Protein AF-A0A2N3QNG6-F1 (afdb_monomer_lite)

pLDDT: mean 71.24, std 15.68, range [36.94, 93.31]

Radius of gyration: 22.78 Å; chains: 1; bounding box: 46×25×59 Å

Structure (mmCIF, N/CA/C/O backbone):
data_AF-A0A2N3QNG6-F1
#
_entry.id   AF-A0A2N3QNG6-F1
#
loop_
_atom_site.group_PDB
_atom_site.id
_atom_site.type_symbol
_atom_site.label_atom_id
_atom_site.label_alt_id
_atom_site.label_comp_id
_atom_site.label_asym_id
_atom_site.label_entity_id
_atom_site.label_seq_id
_atom_site.pdbx_PDB_ins_code
_atom_site.Cartn_x
_atom_site.Cartn_y
_atom_site.Cartn_z
_atom_site.occupancy
_atom_site.B_iso_or_equiv
_atom_site.auth_seq_id
_atom_site.auth_comp_id
_atom_site.auth_asym_id
_atom_site.auth_atom_id
_atom_site.pdbx_PDB_model_num
ATOM 1 N N . MET A 1 1 ? -32.017 1.295 34.708 1.00 58.84 1 MET A N 1
ATOM 2 C CA . MET A 1 1 ? -30.553 1.230 34.504 1.00 58.84 1 MET A CA 1
ATOM 3 C C . MET A 1 1 ? -29.895 1.255 35.865 1.00 58.84 1 MET A C 1
ATOM 5 O O . MET A 1 1 ? -30.020 2.240 36.588 1.00 58.84 1 MET A O 1
ATOM 9 N N . ASN A 1 2 ? -29.302 0.135 36.253 1.00 72.44 2 ASN A N 1
ATOM 10 C CA . ASN A 1 2 ? -28.982 -0.135 37.653 1.00 72.44 2 ASN A CA 1
ATOM 11 C C . ASN A 1 2 ? -27.595 0.438 37.982 1.00 72.44 2 ASN A C 1
ATOM 13 O O . ASN A 1 2 ? -26.796 0.678 37.077 1.00 72.44 2 ASN A O 1
ATOM 17 N N . ARG A 1 3 ? -27.294 0.685 39.264 1.00 73.00 3 ARG A N 1
ATOM 18 C CA . ARG A 1 3 ? -26.058 1.376 39.698 1.00 73.00 3 ARG A CA 1
ATOM 19 C C . ARG A 1 3 ? -24.784 0.723 39.136 1.00 73.00 3 ARG A C 1
ATOM 21 O O . ARG A 1 3 ? -23.886 1.433 38.701 1.00 73.00 3 ARG A O 1
ATOM 28 N N . ALA A 1 4 ? -24.767 -0.609 39.050 1.00 75.50 4 ALA A N 1
ATOM 29 C CA . ALA A 1 4 ? -23.696 -1.384 38.422 1.00 75.50 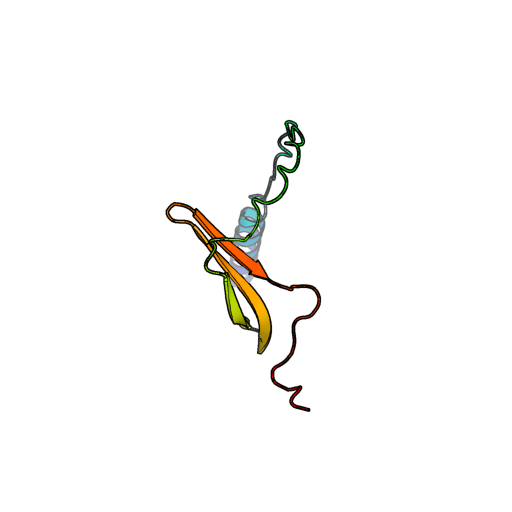4 ALA A CA 1
ATOM 30 C C . ALA A 1 4 ? -23.534 -1.067 36.924 1.00 75.50 4 ALA A C 1
ATOM 32 O O . ALA A 1 4 ? -22.435 -0.794 36.464 1.00 75.50 4 ALA A O 1
ATOM 33 N N . GLN A 1 5 ? -24.643 -0.990 36.190 1.00 73.44 5 GLN A N 1
ATOM 34 C CA . GLN A 1 5 ? -24.683 -0.732 34.749 1.00 73.44 5 GLN A CA 1
ATOM 35 C C . GLN A 1 5 ? -24.173 0.676 34.389 1.00 73.44 5 GLN A C 1
ATOM 37 O O . GLN A 1 5 ? -23.520 0.865 33.366 1.00 73.44 5 GLN A O 1
ATOM 42 N N . ARG A 1 6 ? -24.425 1.664 35.262 1.00 77.12 6 ARG A N 1
ATOM 43 C CA . ARG A 1 6 ? -23.870 3.024 35.138 1.00 77.12 6 ARG A CA 1
ATOM 44 C C . ARG A 1 6 ? -22.355 3.049 35.334 1.00 77.12 6 ARG A C 1
ATOM 46 O O . ARG A 1 6 ? -21.667 3.721 34.575 1.00 77.12 6 ARG A O 1
ATOM 53 N N . LEU A 1 7 ? -21.840 2.310 36.317 1.00 80.81 7 LEU A N 1
ATOM 54 C CA . LEU A 1 7 ? -20.400 2.227 36.576 1.00 80.81 7 LEU A CA 1
ATOM 55 C C . LEU A 1 7 ? -19.661 1.548 35.418 1.00 80.81 7 LEU A C 1
ATOM 57 O O . LEU A 1 7 ? -18.618 2.036 34.997 1.00 80.81 7 LEU A O 1
ATOM 61 N N . THR A 1 8 ? -20.232 0.485 34.845 1.00 80.75 8 THR A N 1
ATOM 62 C CA . THR A 1 8 ? -19.651 -0.196 33.679 1.00 80.75 8 THR A CA 1
ATOM 63 C C . THR A 1 8 ? -19.567 0.726 32.461 1.00 80.75 8 THR A C 1
ATOM 65 O O . THR A 1 8 ? -18.538 0.760 31.794 1.00 80.75 8 THR A O 1
ATOM 68 N N . ALA A 1 9 ? -20.612 1.516 32.195 1.00 80.12 9 ALA A N 1
ATOM 69 C CA . ALA A 1 9 ? -20.626 2.457 31.074 1.00 80.12 9 ALA A CA 1
ATOM 70 C C . ALA A 1 9 ? -19.581 3.577 31.229 1.00 80.12 9 ALA A C 1
ATOM 72 O O . ALA A 1 9 ? -18.910 3.932 30.263 1.00 80.12 9 ALA A O 1
ATOM 73 N N . ILE A 1 10 ? -19.409 4.101 32.448 1.00 82.69 10 ILE A N 1
ATOM 74 C CA . ILE A 1 10 ? -18.412 5.141 32.743 1.00 82.69 10 ILE A CA 1
ATOM 75 C C . ILE A 1 10 ? -16.989 4.600 32.558 1.00 82.69 10 ILE A C 1
ATOM 77 O O . ILE A 1 10 ? -16.150 5.276 31.968 1.00 82.69 10 ILE A O 1
ATOM 81 N N . LEU A 1 11 ? -16.724 3.371 33.012 1.00 81.88 11 LEU A N 1
ATOM 82 C CA . LEU A 1 11 ? -15.414 2.735 32.857 1.00 81.88 11 LEU A CA 1
A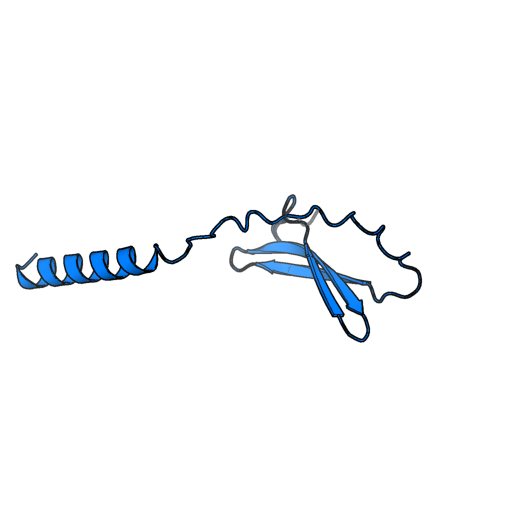TOM 83 C C . LEU A 1 11 ? -15.064 2.479 31.385 1.00 81.88 11 LEU A C 1
ATOM 85 O O . LEU A 1 11 ? -13.935 2.744 30.979 1.00 81.88 11 LEU A O 1
ATOM 89 N N . LEU A 1 12 ? -16.030 2.030 30.574 1.00 80.31 12 LEU A N 1
ATOM 90 C CA . LEU A 1 12 ? -15.823 1.843 29.134 1.00 80.31 12 LEU A CA 1
ATOM 91 C C . LEU A 1 12 ? -15.517 3.171 28.428 1.00 80.31 12 LEU A C 1
ATOM 93 O O . LEU A 1 12 ? -14.577 3.251 27.643 1.00 80.31 12 LEU A O 1
ATOM 97 N N . ALA A 1 13 ? -16.281 4.221 28.738 1.00 78.50 13 ALA A N 1
ATOM 98 C CA . ALA A 1 13 ? -16.088 5.540 28.141 1.00 78.50 13 ALA A CA 1
ATOM 99 C C . ALA A 1 13 ? -14.715 6.138 28.494 1.00 78.50 13 ALA A C 1
ATOM 101 O O . ALA A 1 13 ? -14.041 6.690 27.625 1.00 78.50 13 ALA A O 1
ATOM 102 N N . ALA A 1 14 ? -14.267 5.982 29.743 1.00 74.75 14 ALA A N 1
ATOM 103 C CA . ALA A 1 14 ? -12.952 6.443 30.181 1.00 74.75 14 ALA A CA 1
ATOM 104 C C . ALA A 1 14 ? -11.801 5.686 29.490 1.00 74.75 14 ALA A C 1
ATOM 106 O O . ALA A 1 14 ? -10.825 6.308 29.076 1.00 74.75 14 ALA A O 1
ATOM 107 N N . ALA A 1 15 ? -11.931 4.367 29.309 1.00 74.81 15 ALA A N 1
ATOM 108 C CA . ALA A 1 15 ? -10.934 3.555 28.611 1.00 74.81 15 ALA A CA 1
ATOM 109 C C . ALA A 1 15 ? -10.812 3.925 27.121 1.00 74.81 15 ALA A C 1
ATOM 111 O O . ALA A 1 15 ? -9.704 3.999 26.593 1.00 74.81 15 ALA A O 1
ATOM 112 N N . CYS A 1 16 ? -11.930 4.220 26.451 1.00 70.00 16 CYS A N 1
ATOM 113 C CA . CYS A 1 16 ? -11.917 4.671 25.059 1.00 70.00 16 CYS A CA 1
ATOM 114 C C . CYS A 1 16 ? -11.268 6.054 24.897 1.00 70.00 16 CYS A C 1
ATOM 116 O O . CYS A 1 16 ? -10.502 6.257 23.959 1.00 70.00 16 CYS A O 1
ATOM 118 N N . LEU A 1 17 ? -11.532 6.991 25.813 1.00 66.50 17 LEU A N 1
ATOM 119 C CA . LEU A 1 17 ? -10.957 8.341 25.763 1.00 66.50 17 LEU A CA 1
ATOM 120 C C . LEU A 1 17 ? -9.446 8.353 26.044 1.00 66.50 17 LEU A C 1
ATOM 122 O O . LEU A 1 17 ? -8.725 9.142 25.439 1.00 66.50 17 LEU A O 1
ATOM 126 N N . ALA A 1 18 ? -8.951 7.449 26.894 1.00 62.12 18 ALA A N 1
ATOM 127 C CA . ALA A 1 18 ? -7.520 7.318 27.176 1.00 62.12 18 ALA A CA 1
ATOM 128 C C . ALA A 1 18 ? -6.699 6.797 25.978 1.00 62.12 18 ALA A C 1
ATOM 130 O O . ALA A 1 18 ? -5.502 7.055 25.899 1.00 62.12 18 ALA A O 1
ATOM 131 N N . GLY A 1 19 ? -7.325 6.095 25.026 1.00 60.81 19 GLY A N 1
ATOM 132 C CA . GLY A 1 19 ? -6.660 5.625 23.804 1.00 60.81 19 GLY A CA 1
ATOM 133 C C . GLY A 1 19 ? -6.500 6.694 22.715 1.00 60.81 19 GLY A C 1
ATOM 134 O O . GLY A 1 19 ? -5.737 6.497 21.773 1.00 60.81 19 GLY A O 1
ATOM 135 N N . LEU A 1 20 ? -7.198 7.830 22.832 1.00 59.31 20 LEU A N 1
ATOM 136 C CA . LEU A 1 20 ? -7.233 8.882 21.806 1.00 59.31 20 LEU A CA 1
ATOM 137 C C . LEU A 1 20 ? -6.131 9.942 21.965 1.00 59.31 20 LEU A C 1
ATOM 139 O O . LEU A 1 20 ? -5.909 10.721 21.042 1.00 59.31 20 LEU A O 1
ATOM 143 N N . THR A 1 21 ? -5.402 9.970 23.086 1.00 57.91 21 THR A N 1
ATOM 144 C CA . THR A 1 21 ? -4.305 10.935 23.306 1.00 57.91 21 THR A CA 1
ATOM 145 C C . THR A 1 21 ? -2.957 10.470 22.742 1.00 57.91 21 THR A C 1
ATOM 147 O O . THR A 1 21 ? -1.953 11.149 22.925 1.00 57.91 21 THR A O 1
ATOM 150 N N . GLY A 1 22 ? -2.910 9.325 22.052 1.00 52.06 22 GLY A N 1
ATOM 151 C CA . GLY A 1 22 ? -1.685 8.760 21.470 1.00 52.06 22 GLY A CA 1
ATOM 152 C C . GLY A 1 22 ? -1.246 9.369 20.134 1.00 52.06 22 GLY A C 1
ATOM 153 O O . GLY A 1 22 ? -0.215 8.971 19.607 1.00 52.06 22 GLY A O 1
ATOM 154 N N . CYS A 1 23 ? -1.994 10.324 19.572 1.00 57.06 23 CYS A N 1
ATOM 155 C CA . CYS A 1 23 ? -1.593 11.043 18.361 1.00 57.06 23 CYS A CA 1
ATOM 156 C C . CYS A 1 23 ? -1.029 12.425 18.719 1.00 57.06 23 CYS A C 1
ATOM 158 O O . CYS A 1 23 ? -1.498 13.455 18.243 1.00 57.06 23 CYS A O 1
ATOM 160 N N . ALA A 1 24 ? -0.028 12.456 19.599 1.00 53.88 24 ALA A N 1
ATOM 161 C CA . ALA A 1 24 ? 0.898 13.576 19.617 1.00 53.88 24 ALA A CA 1
ATOM 162 C C . ALA A 1 24 ? 1.864 13.351 18.450 1.00 53.88 24 ALA A C 1
ATOM 164 O O . ALA A 1 24 ? 2.903 12.716 18.596 1.00 53.88 24 ALA A O 1
ATOM 165 N N . LEU A 1 25 ? 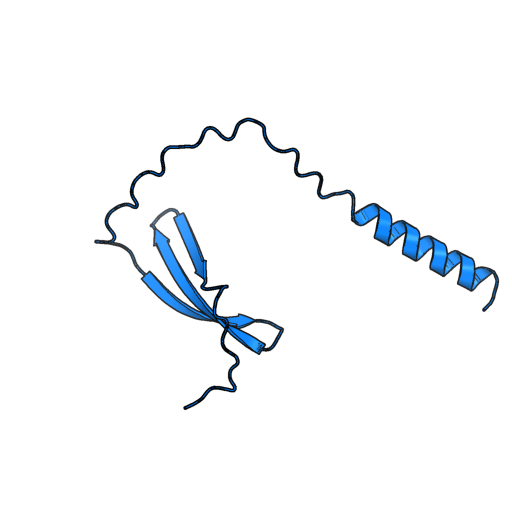1.482 13.822 17.262 1.00 57.41 25 LEU A N 1
ATOM 166 C CA . LEU A 1 25 ? 2.477 14.160 16.255 1.00 57.41 25 LEU A CA 1
ATOM 167 C C . LEU A 1 25 ? 3.220 15.361 16.838 1.00 57.41 25 LEU A C 1
ATOM 169 O O . LEU A 1 25 ? 2.767 16.495 16.688 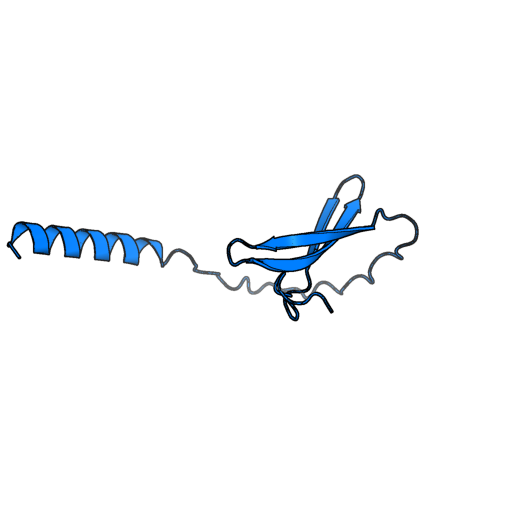1.00 57.41 25 LEU A O 1
ATOM 173 N N . GLU A 1 26 ? 4.297 15.116 17.585 1.00 55.41 26 GLU A N 1
ATOM 174 C CA . GLU A 1 26 ? 5.303 16.154 17.774 1.00 55.41 26 GLU A CA 1
ATOM 175 C C . GLU A 1 26 ? 5.655 16.640 16.363 1.00 55.41 26 GLU A C 1
ATOM 177 O O . GLU A 1 26 ? 6.035 15.823 15.518 1.00 55.41 26 GLU A O 1
ATOM 182 N N . PRO A 1 27 ? 5.432 17.923 16.028 1.00 52.19 27 PRO A N 1
ATOM 183 C CA . PRO A 1 27 ? 5.918 18.428 14.767 1.00 52.19 27 PRO A CA 1
ATOM 184 C C . PRO A 1 27 ? 7.433 18.413 14.901 1.00 52.19 27 PRO A C 1
ATOM 186 O O . PRO A 1 27 ? 8.000 19.282 15.563 1.00 52.19 27 PRO A O 1
ATOM 189 N N . ASP A 1 28 ? 8.080 17.409 14.311 1.00 51.47 28 ASP A N 1
ATOM 190 C CA . ASP A 1 28 ? 9.519 17.413 14.116 1.00 51.47 28 ASP A CA 1
ATOM 191 C C . ASP A 1 28 ? 9.864 18.746 13.446 1.00 51.47 28 ASP A C 1
ATOM 193 O O . ASP A 1 28 ? 9.661 18.956 12.246 1.00 51.47 28 ASP A O 1
ATOM 197 N N . SER A 1 29 ? 10.385 19.685 14.236 1.00 51.09 29 SER A N 1
ATOM 198 C CA . SER A 1 29 ? 10.772 21.030 13.812 1.00 51.09 29 SER A CA 1
ATOM 199 C C . SER A 1 29 ? 12.032 21.012 12.940 1.00 51.09 29 SER A C 1
ATOM 201 O O . SER A 1 29 ? 12.772 21.989 12.875 1.00 51.09 29 SER A O 1
ATOM 203 N N . ASN A 1 30 ? 12.295 19.888 12.278 1.00 50.97 30 ASN A N 1
ATOM 204 C CA . ASN A 1 30 ? 13.396 19.668 11.366 1.00 50.97 30 ASN A CA 1
ATOM 205 C C . ASN A 1 30 ? 12.894 19.110 10.030 1.00 50.97 30 ASN A C 1
ATOM 207 O O . ASN A 1 30 ? 13.516 18.232 9.429 1.00 50.97 30 ASN A O 1
ATOM 211 N N . THR A 1 31 ? 11.785 19.661 9.523 1.00 48.06 31 THR A N 1
ATOM 212 C CA . THR A 1 31 ? 11.518 19.614 8.082 1.00 48.06 31 THR A CA 1
ATOM 213 C C . THR A 1 31 ? 12.551 20.508 7.399 1.00 48.06 31 THR A C 1
ATOM 215 O O . THR A 1 31 ? 12.273 21.624 6.967 1.00 48.06 31 THR A O 1
ATOM 218 N N . THR A 1 32 ? 13.788 20.017 7.316 1.00 48.91 32 THR A N 1
ATOM 219 C CA . THR A 1 32 ? 14.660 20.378 6.212 1.00 48.91 32 THR A CA 1
ATOM 220 C C . THR A 1 32 ? 13.881 19.955 4.980 1.00 48.91 32 THR A C 1
ATOM 222 O O . THR A 1 32 ? 13.690 18.759 4.755 1.00 48.91 32 THR A O 1
ATOM 225 N N . SER A 1 33 ? 13.355 20.929 4.240 1.00 55.22 33 SER A N 1
ATOM 226 C CA . SER A 1 33 ? 12.783 20.722 2.919 1.00 55.22 33 SER A CA 1
ATOM 227 C C . SER A 1 33 ? 13.875 20.104 2.059 1.00 55.22 33 SER A C 1
ATOM 229 O O . SER A 1 33 ? 14.695 20.795 1.457 1.00 55.22 33 SER A O 1
ATOM 231 N N . GLN A 1 34 ? 13.951 18.773 2.069 1.00 51.00 34 GLN A N 1
ATOM 232 C CA . GLN A 1 34 ? 14.824 18.069 1.156 1.00 51.00 34 GLN A CA 1
ATOM 233 C C . GLN A 1 34 ? 14.416 18.552 -0.234 1.00 51.00 34 GLN A C 1
ATOM 235 O O . GLN A 1 34 ? 13.221 18.505 -0.548 1.00 51.00 34 GLN A O 1
ATOM 240 N N . PRO A 1 35 ? 15.353 19.090 -1.035 1.00 47.81 35 PRO A N 1
ATOM 241 C CA . PRO A 1 35 ? 15.028 19.480 -2.391 1.00 47.81 35 PRO A CA 1
ATOM 242 C C . PRO A 1 35 ? 14.399 18.257 -3.039 1.00 47.81 3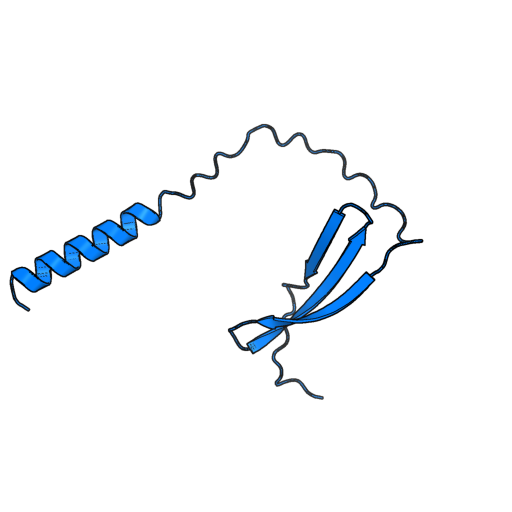5 PRO A C 1
ATOM 244 O O . PRO A 1 35 ? 14.974 17.166 -2.968 1.00 47.81 35 PRO A O 1
ATOM 247 N N . ILE A 1 36 ? 13.187 18.430 -3.573 1.00 51.97 36 ILE A N 1
ATOM 248 C CA . ILE A 1 36 ? 12.482 17.397 -4.323 1.00 51.97 36 ILE A CA 1
ATOM 249 C C . ILE A 1 36 ? 13.450 17.008 -5.432 1.00 51.97 36 ILE A C 1
ATOM 251 O O . ILE A 1 36 ? 13.622 17.747 -6.400 1.00 51.97 36 ILE A O 1
ATOM 255 N N . LYS A 1 37 ? 14.177 15.904 -5.240 1.00 51.50 37 LYS A N 1
ATOM 256 C CA . LYS A 1 37 ? 15.014 15.352 -6.294 1.00 51.50 37 LYS A CA 1
ATOM 257 C C . LYS A 1 37 ? 14.041 15.037 -7.412 1.00 51.50 37 LYS A C 1
ATOM 259 O O . LYS A 1 37 ? 13.075 14.310 -7.176 1.00 51.50 37 LYS A O 1
ATOM 264 N N . GLU A 1 38 ? 14.257 15.653 -8.571 1.00 51.31 38 GLU A N 1
ATOM 265 C CA . GLU A 1 38 ? 13.471 15.374 -9.765 1.00 51.31 38 GLU A CA 1
ATOM 266 C C . GLU A 1 38 ? 13.309 13.862 -9.892 1.00 51.31 38 GLU A C 1
ATOM 268 O O . GLU A 1 38 ? 14.281 13.109 -9.750 1.00 51.31 38 GLU A O 1
ATOM 273 N N . ALA A 1 39 ? 12.059 13.425 -10.057 1.00 55.22 39 ALA A N 1
ATOM 274 C CA . ALA A 1 39 ? 11.739 12.013 -10.125 1.00 55.22 39 ALA A CA 1
ATOM 275 C C . ALA A 1 39 ? 12.640 11.359 -11.189 1.00 55.22 39 ALA A C 1
ATOM 277 O O . ALA A 1 39 ? 12.712 11.863 -12.315 1.00 55.22 39 ALA A O 1
ATOM 278 N N . PRO A 1 40 ? 13.365 10.275 -10.855 1.00 52.69 40 PRO A N 1
ATOM 279 C CA . PRO A 1 40 ? 14.251 9.625 -11.806 1.00 52.69 40 PRO A CA 1
ATOM 280 C C . PRO A 1 40 ? 13.441 9.219 -13.038 1.00 52.69 40 PRO A C 1
ATOM 282 O O . PRO A 1 40 ? 12.418 8.547 -12.911 1.00 52.69 40 PRO A O 1
ATOM 285 N N . SER A 1 41 ? 13.895 9.656 -14.219 1.00 53.94 41 SER A N 1
ATOM 286 C CA . SER A 1 41 ? 13.246 9.403 -15.511 1.00 53.94 41 SER A CA 1
ATOM 287 C C . SER A 1 41 ? 12.746 7.956 -15.593 1.00 53.94 41 SER A C 1
ATOM 289 O O . SER A 1 41 ? 13.528 7.019 -15.416 1.00 53.94 41 SER A O 1
ATOM 291 N N . TYR A 1 42 ? 11.440 7.787 -15.832 1.00 53.75 42 TYR A N 1
ATOM 292 C CA . TYR A 1 42 ? 10.692 6.527 -15.723 1.00 53.75 42 TYR A CA 1
ATOM 293 C C . TYR A 1 42 ? 11.010 5.491 -16.819 1.00 53.75 42 TYR A C 1
ATOM 295 O O . TYR A 1 42 ? 10.132 4.783 -17.299 1.00 53.75 42 TYR A O 1
ATOM 303 N N . ARG A 1 43 ? 12.258 5.416 -17.286 1.00 55.97 43 ARG A N 1
ATOM 304 C CA . ARG A 1 43 ? 12.603 4.653 -18.490 1.00 55.97 43 ARG A CA 1
ATOM 305 C C . ARG A 1 43 ? 12.802 3.147 -18.239 1.00 55.97 43 ARG A C 1
ATOM 307 O O . ARG A 1 43 ? 12.852 2.413 -19.212 1.00 55.97 43 ARG A O 1
ATOM 314 N N . ASN A 1 44 ? 12.879 2.690 -16.980 1.00 54.25 44 ASN A N 1
ATOM 315 C CA . ASN A 1 44 ? 13.134 1.284 -16.607 1.00 54.25 44 ASN A CA 1
ATOM 316 C C . ASN A 1 44 ? 12.311 0.810 -15.386 1.00 54.25 44 ASN A C 1
ATOM 318 O O . ASN A 1 44 ? 12.832 0.065 -14.557 1.00 54.25 44 ASN A O 1
ATOM 322 N N . HIS A 1 45 ? 11.072 1.281 -15.223 1.00 64.19 45 HIS A N 1
ATOM 323 C CA . HIS A 1 45 ? 10.265 0.955 -14.039 1.00 64.19 45 HIS A CA 1
ATOM 324 C C . HIS A 1 45 ? 9.052 0.119 -14.425 1.00 64.19 45 HIS A C 1
ATOM 326 O O . HIS A 1 45 ? 8.342 0.474 -15.366 1.00 64.19 45 HIS A O 1
ATOM 332 N N . ASP A 1 46 ? 8.789 -0.939 -13.661 1.00 70.19 46 ASP A N 1
ATOM 333 C CA . ASP A 1 46 ? 7.516 -1.647 -13.735 1.00 70.19 46 ASP A CA 1
ATOM 334 C C . ASP A 1 46 ? 6.459 -0.796 -13.025 1.00 70.19 46 ASP A C 1
ATOM 336 O O . ASP A 1 46 ? 6.455 -0.657 -11.796 1.00 70.19 46 ASP A O 1
ATOM 340 N N . LEU A 1 47 ? 5.607 -0.165 -13.835 1.00 79.75 47 LEU A N 1
ATOM 341 C CA . LEU A 1 47 ? 4.405 0.526 -13.391 1.00 79.75 47 LEU A CA 1
ATOM 342 C C . LEU A 1 47 ? 3.216 -0.405 -13.601 1.00 79.75 47 LEU A C 1
ATOM 344 O O . LEU A 1 47 ? 2.866 -0.728 -14.737 1.00 79.75 47 LEU A O 1
ATOM 348 N N . GLU A 1 48 ? 2.574 -0.805 -12.511 1.00 84.25 48 GLU A N 1
ATOM 349 C CA . GLU A 1 48 ? 1.344 -1.588 -12.554 1.00 84.25 48 GLU A CA 1
ATOM 350 C C . GLU A 1 48 ? 0.164 -0.702 -12.151 1.00 84.25 48 GLU A C 1
ATOM 352 O O . GLU A 1 48 ? 0.105 -0.177 -11.037 1.00 84.25 48 GLU A O 1
ATOM 357 N N . TYR A 1 49 ? -0.782 -0.532 -13.073 1.00 87.06 49 TYR A N 1
ATOM 358 C CA . TYR A 1 49 ? -2.030 0.181 -12.824 1.00 87.06 49 TYR A CA 1
ATOM 359 C C . TYR A 1 49 ? -3.066 -0.798 -12.286 1.00 87.06 49 TYR A C 1
ATOM 361 O O . TYR A 1 49 ? -3.339 -1.826 -12.908 1.00 87.06 49 TYR A O 1
ATOM 369 N N . LYS A 1 50 ? -3.660 -0.474 -11.139 1.00 88.25 50 LYS A N 1
ATOM 370 C CA . LYS A 1 50 ? -4.634 -1.336 -10.476 1.00 88.25 50 LYS A CA 1
ATOM 371 C C . LYS A 1 50 ? -5.764 -0.530 -9.867 1.00 88.25 50 LYS A C 1
ATOM 373 O O . LYS A 1 50 ? -5.535 0.494 -9.234 1.00 88.25 50 LYS A O 1
ATOM 378 N N . THR A 1 51 ? -6.979 -1.047 -9.987 1.00 92.00 51 THR A N 1
ATOM 379 C CA . THR A 1 51 ? -8.127 -0.544 -9.236 1.00 92.00 51 THR A CA 1
ATOM 380 C C . THR A 1 51 ? -8.266 -1.332 -7.937 1.00 92.00 51 THR A C 1
ATOM 382 O O . THR A 1 51 ? -8.286 -2.564 -7.951 1.00 92.00 51 THR A O 1
ATOM 385 N N . VAL A 1 52 ? -8.338 -0.630 -6.810 1.00 90.31 52 VAL A N 1
ATOM 386 C CA . VAL A 1 52 ? -8.564 -1.215 -5.484 1.00 90.31 52 VAL A CA 1
ATOM 387 C C . VAL A 1 52 ? -9.994 -0.916 -5.055 1.00 90.31 52 VAL A C 1
ATOM 389 O O . VAL A 1 52 ? -10.441 0.225 -5.140 1.00 90.31 52 VAL A O 1
ATOM 392 N N . GLU A 1 53 ? -10.706 -1.934 -4.586 1.00 93.31 53 GLU A N 1
ATOM 393 C CA . GLU A 1 53 ? -12.012 -1.767 -3.951 1.00 93.31 53 GLU A CA 1
ATOM 394 C C . GLU A 1 53 ? -11.824 -1.516 -2.448 1.00 93.31 53 GLU A C 1
ATOM 396 O O . GLU A 1 53 ? -11.131 -2.265 -1.754 1.00 93.31 53 GLU A O 1
ATOM 401 N N . LEU A 1 54 ? -12.411 -0.432 -1.946 1.00 89.94 54 LEU A N 1
ATOM 402 C CA . LEU A 1 54 ? -12.450 -0.084 -0.532 1.00 89.94 54 LEU A CA 1
ATOM 403 C C . LEU A 1 54 ? -13.616 -0.792 0.177 1.00 89.94 54 LEU A C 1
ATOM 405 O O . LEU A 1 54 ? -14.616 -1.127 -0.456 1.00 89.94 54 LEU A O 1
ATOM 409 N N . PRO A 1 55 ? -13.564 -0.930 1.517 1.00 90.88 55 PRO A N 1
ATOM 410 C CA . PRO A 1 55 ? -14.648 -1.539 2.296 1.00 90.88 55 PRO A CA 1
ATOM 411 C C . PRO A 1 55 ? -16.013 -0.848 2.162 1.00 90.88 55 PRO A C 1
ATOM 413 O O . PRO A 1 55 ? -17.038 -1.448 2.471 1.00 90.88 55 PRO A O 1
ATOM 416 N N . ASP A 1 56 ? -16.033 0.416 1.738 1.00 88.44 56 ASP A N 1
ATOM 417 C CA . ASP A 1 56 ? -17.248 1.200 1.502 1.00 88.44 56 ASP A CA 1
ATOM 418 C C . ASP A 1 56 ? -17.788 1.076 0.061 1.00 88.44 56 ASP A C 1
ATOM 420 O O . ASP A 1 56 ? -18.742 1.766 -0.298 1.00 88.44 56 ASP A O 1
ATOM 424 N N . GLY A 1 57 ? -17.205 0.193 -0.759 1.00 88.50 57 GLY A N 1
ATOM 425 C CA . GLY A 1 57 ? -17.601 -0.072 -2.147 1.00 88.50 57 GLY A CA 1
ATOM 426 C C . GLY A 1 57 ? -17.029 0.915 -3.169 1.00 88.50 57 GLY A C 1
ATOM 427 O O . GLY A 1 57 ? -17.301 0.796 -4.372 1.00 88.50 57 GLY A O 1
ATOM 428 N N . ARG A 1 58 ? -16.226 1.892 -2.726 1.00 89.31 58 ARG A N 1
ATOM 429 C CA . ARG A 1 58 ? -15.517 2.795 -3.636 1.00 89.31 58 ARG A CA 1
ATOM 430 C C . ARG A 1 58 ? -14.372 2.068 -4.323 1.00 89.31 58 ARG A C 1
ATOM 432 O O . ARG A 1 58 ? -13.672 1.264 -3.726 1.00 89.31 58 ARG A O 1
ATOM 439 N N . HIS A 1 59 ? -14.169 2.392 -5.582 1.00 91.38 59 HIS A N 1
ATOM 440 C CA . HIS A 1 59 ? -13.080 1.934 -6.418 1.00 91.38 59 HIS A CA 1
ATOM 441 C C . HIS A 1 59 ? -12.085 3.081 -6.558 1.00 91.38 59 HIS A C 1
ATOM 443 O O . HIS A 1 59 ? -12.467 4.226 -6.809 1.00 91.38 59 HIS A O 1
ATOM 449 N N . ILE A 1 60 ? -10.805 2.788 -6.364 1.00 93.25 60 ILE A N 1
ATOM 450 C CA . ILE A 1 60 ? -9.740 3.776 -6.473 1.00 93.25 60 ILE A CA 1
ATOM 451 C C . ILE A 1 60 ? -8.666 3.293 -7.435 1.00 93.25 60 ILE A C 1
ATOM 453 O O . ILE A 1 60 ? -8.176 2.170 -7.334 1.00 93.25 60 ILE A O 1
ATOM 457 N N . GLU A 1 61 ? -8.306 4.150 -8.382 1.00 91.69 61 GLU A N 1
ATOM 458 C CA . GLU A 1 61 ? -7.187 3.903 -9.282 1.00 91.69 61 GLU A CA 1
ATOM 459 C C . GLU A 1 61 ? -5.875 4.143 -8.542 1.00 91.69 61 GLU A C 1
ATOM 461 O O . GLU A 1 61 ? -5.650 5.208 -7.958 1.00 91.69 61 GLU A O 1
ATOM 466 N N . CYS A 1 62 ? -5.005 3.145 -8.579 1.00 91.69 62 CYS A N 1
ATOM 467 C CA . CYS A 1 62 ? -3.690 3.169 -7.977 1.00 91.69 62 CYS A CA 1
ATOM 468 C C . CYS A 1 62 ? -2.625 2.770 -8.995 1.00 91.69 62 CYS A C 1
ATOM 470 O O . CYS A 1 62 ? -2.868 2.014 -9.937 1.00 91.69 62 CYS A O 1
ATOM 472 N N . ILE A 1 63 ? -1.417 3.258 -8.758 1.00 90.38 63 ILE A N 1
ATOM 473 C CA . ILE A 1 63 ? -0.206 2.874 -9.463 1.00 90.38 63 ILE A CA 1
ATOM 474 C C . ILE A 1 63 ? 0.722 2.263 -8.429 1.00 90.38 63 ILE A C 1
ATOM 476 O O . ILE A 1 63 ? 1.058 2.900 -7.425 1.00 90.38 63 ILE A O 1
ATOM 480 N N . ILE A 1 64 ? 1.133 1.031 -8.686 1.00 87.56 64 ILE A N 1
ATOM 481 C CA . ILE A 1 64 ? 2.197 0.361 -7.957 1.00 87.56 64 ILE A CA 1
ATOM 482 C C . ILE A 1 64 ? 3.470 0.566 -8.763 1.00 87.56 64 ILE A C 1
ATOM 484 O O . ILE A 1 64 ? 3.508 0.310 -9.965 1.00 87.56 64 ILE A O 1
ATOM 488 N N . PHE A 1 65 ? 4.511 1.039 -8.096 1.00 84.50 65 PHE A N 1
ATOM 489 C CA . PHE A 1 65 ? 5.843 1.116 -8.670 1.00 84.50 65 PHE A CA 1
ATOM 490 C C . PHE A 1 65 ? 6.778 0.238 -7.849 1.00 84.50 65 PHE A C 1
ATOM 492 O O . PHE A 1 65 ? 6.807 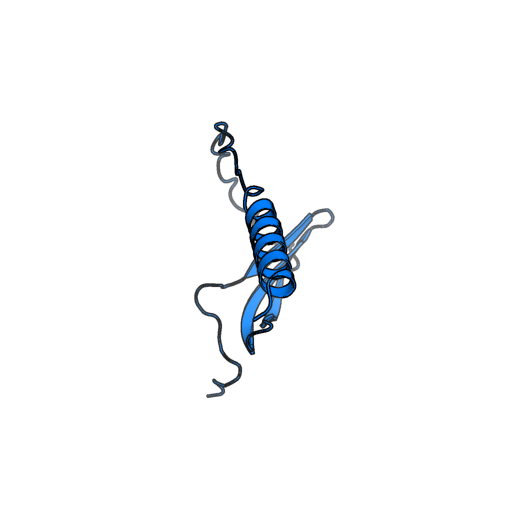0.315 -6.616 1.00 84.50 65 PHE A O 1
ATOM 499 N N . SER A 1 66 ? 7.534 -0.610 -8.537 1.00 74.94 66 SER A N 1
ATOM 500 C CA . SER A 1 66 ? 8.496 -1.517 -7.921 1.00 74.94 66 SER A CA 1
ATOM 501 C C . SER A 1 66 ? 9.902 -1.216 -8.424 1.00 74.94 66 SER A C 1
ATOM 503 O O . SER A 1 66 ? 10.163 -1.162 -9.623 1.00 74.94 66 SER A O 1
ATOM 505 N N . TYR A 1 67 ? 10.817 -1.030 -7.483 1.00 76.81 67 TYR A N 1
ATOM 506 C CA . TYR A 1 67 ? 12.257 -0.970 -7.676 1.00 76.81 67 TYR A CA 1
ATOM 507 C C . TYR A 1 67 ? 12.885 -2.201 -7.009 1.00 76.81 67 TYR A C 1
ATOM 509 O O . TYR A 1 67 ? 12.379 -2.669 -5.987 1.00 76.81 67 TYR A O 1
ATOM 517 N N . PRO A 1 68 ? 14.061 -2.673 -7.462 1.00 71.62 68 PRO A N 1
ATOM 518 C CA . PRO A 1 68 ? 14.731 -3.845 -6.884 1.00 71.62 68 PRO A CA 1
ATOM 519 C C . PRO A 1 68 ? 14.946 -3.818 -5.359 1.00 71.62 68 PRO A C 1
ATOM 521 O O . PRO A 1 68 ? 15.232 -4.850 -4.762 1.00 71.62 68 PRO A O 1
ATOM 524 N N . LYS A 1 69 ? 14.866 -2.643 -4.720 1.00 74.06 69 LYS A N 1
ATOM 525 C CA . LYS A 1 69 ? 15.038 -2.468 -3.269 1.00 74.06 69 LYS A CA 1
ATOM 526 C C . LYS A 1 69 ? 13.940 -1.639 -2.596 1.00 74.06 69 LYS A C 1
ATOM 528 O O . LYS A 1 69 ? 14.017 -1.428 -1.390 1.00 74.06 69 LYS A O 1
ATOM 533 N N . GLN A 1 70 ? 12.987 -1.097 -3.352 1.00 66.06 70 GLN A N 1
ATOM 534 C CA . GLN A 1 70 ? 11.994 -0.142 -2.852 1.00 66.06 70 GLN A CA 1
ATOM 535 C C . GLN A 1 70 ? 10.710 -0.295 -3.653 1.00 66.06 70 GLN A C 1
ATOM 537 O O . GLN A 1 70 ? 10.764 -0.518 -4.848 1.00 66.06 70 GLN A O 1
ATOM 542 N N . GLY A 1 71 ? 9.555 -0.146 -3.029 1.00 82.31 71 GLY A N 1
ATOM 543 C CA . GLY A 1 71 ? 8.285 -0.151 -3.739 1.00 82.31 71 GLY A CA 1
ATOM 544 C C . GLY A 1 71 ? 7.348 0.858 -3.114 1.00 82.31 71 GLY A C 1
ATOM 545 O O . GLY A 1 71 ? 7.554 1.290 -1.978 1.00 82.31 71 GLY A O 1
ATOM 546 N N . GLY A 1 72 ? 6.326 1.240 -3.858 1.00 84.88 72 GLY A N 1
ATOM 547 C CA . GLY A 1 72 ? 5.297 2.117 -3.341 1.00 84.88 72 GLY A CA 1
ATOM 548 C C . GLY A 1 72 ? 4.011 2.018 -4.133 1.00 84.88 72 GLY A C 1
ATOM 549 O O . GLY A 1 72 ? 3.951 1.447 -5.222 1.00 84.88 72 GLY A O 1
ATOM 550 N N . LEU A 1 73 ? 2.974 2.577 -3.530 1.00 88.44 73 LEU A N 1
ATOM 551 C CA . LEU A 1 73 ? 1.631 2.647 -4.070 1.00 88.44 73 LEU A CA 1
ATOM 552 C C . LEU A 1 73 ? 1.169 4.097 -3.962 1.00 88.44 73 LEU A C 1
ATOM 554 O O . LEU A 1 73 ? 1.236 4.702 -2.893 1.00 88.44 73 LEU A O 1
ATOM 558 N N . SER A 1 74 ? 0.713 4.645 -5.081 1.00 89.00 74 SER A N 1
ATOM 559 C CA . SER A 1 74 ? 0.089 5.964 -5.157 1.00 89.00 74 SER A CA 1
ATOM 560 C C . SER A 1 74 ? -1.323 5.807 -5.702 1.00 89.00 74 SER A C 1
ATOM 562 O O . SER A 1 74 ? -1.507 5.086 -6.676 1.00 89.00 74 SER A O 1
ATOM 564 N N . CYS A 1 75 ? -2.312 6.458 -5.091 1.00 92.44 75 CYS A N 1
ATOM 565 C CA . CYS A 1 75 ? -3.720 6.311 -5.462 1.00 92.44 75 CYS A CA 1
ATOM 566 C C . CYS A 1 75 ? -4.405 7.664 -5.662 1.00 92.44 75 CYS A C 1
ATOM 568 O O . CYS A 1 75 ? -4.106 8.639 -4.967 1.00 92.44 75 CYS A O 1
ATOM 570 N N . ASN A 1 76 ? -5.367 7.709 -6.581 1.00 89.69 76 ASN A N 1
ATOM 571 C CA . ASN A 1 76 ? -6.173 8.889 -6.868 1.00 89.69 76 ASN A CA 1
ATOM 572 C C . ASN A 1 76 ? -7.338 9.030 -5.872 1.00 89.69 76 ASN A C 1
ATOM 574 O O . ASN A 1 76 ? -8.473 8.647 -6.141 1.00 89.69 76 ASN A O 1
ATOM 578 N N . TRP A 1 77 ? -7.059 9.614 -4.709 1.00 89.50 77 TRP A N 1
ATOM 579 C CA . TRP A 1 77 ? -8.060 9.828 -3.654 1.00 89.50 77 TRP A CA 1
ATOM 580 C C . TRP A 1 77 ? -9.085 10.923 -3.963 1.00 89.50 77 TRP A C 1
ATOM 582 O O . TRP A 1 77 ? -10.090 11.027 -3.262 1.00 89.50 77 TRP A O 1
ATOM 592 N N . GLN A 1 78 ? -8.831 11.754 -4.975 1.00 87.62 78 GLN A N 1
ATOM 593 C CA . GLN A 1 78 ? -9.691 12.887 -5.324 1.00 87.62 78 GLN A CA 1
ATOM 594 C C . GLN A 1 78 ? -10.915 12.455 -6.138 1.00 87.62 78 GLN A C 1
ATOM 596 O O . GLN A 1 78 ? -11.952 13.107 -6.057 1.00 87.62 78 GLN A O 1
ATOM 601 N N . HIS A 1 79 ? -10.815 11.343 -6.874 1.00 84.19 79 HIS A N 1
ATOM 602 C CA . HIS A 1 79 ? -11.887 10.838 -7.736 1.00 84.19 79 HIS A CA 1
ATOM 603 C C . HIS A 1 79 ? -12.155 9.336 -7.531 1.00 84.19 79 HIS A C 1
ATOM 605 O O . HIS A 1 79 ? -12.003 8.554 -8.469 1.00 84.19 79 HIS A O 1
ATOM 611 N N . PRO A 1 80 ? -12.547 8.896 -6.321 1.00 83.62 80 PRO A N 1
ATOM 612 C CA . PRO A 1 80 ? -12.982 7.522 -6.125 1.00 83.62 80 PRO A CA 1
ATOM 613 C C . PRO A 1 80 ? -14.293 7.283 -6.885 1.00 83.62 80 PRO A C 1
ATOM 615 O O . PRO A 1 80 ? -15.260 8.031 -6.724 1.00 83.62 80 PRO A O 1
ATOM 618 N N . THR A 1 81 ? -14.335 6.241 -7.708 1.00 82.06 81 THR A N 1
ATOM 619 C CA . THR A 1 81 ? -15.537 5.844 -8.447 1.00 82.06 81 THR A CA 1
ATOM 620 C C . THR A 1 81 ? -16.361 4.875 -7.607 1.00 82.06 81 THR A C 1
ATOM 622 O O . THR A 1 81 ? -15.847 4.188 -6.733 1.00 82.06 81 THR A O 1
ATOM 625 N N . ASN A 1 82 ? -17.669 4.810 -7.828 1.00 74.31 82 ASN A N 1
ATOM 626 C CA . ASN A 1 82 ? -18.478 3.714 -7.294 1.00 74.31 82 ASN A CA 1
ATOM 627 C C . ASN A 1 82 ? -18.650 2.693 -8.420 1.00 74.31 82 ASN A C 1
ATOM 629 O O . ASN A 1 82 ? -18.847 3.107 -9.562 1.00 74.31 82 ASN A O 1
ATOM 633 N N . SER A 1 83 ? -18.667 1.386 -8.131 1.00 59.38 83 SER A N 1
ATOM 634 C CA . SER A 1 83 ? -18.884 0.342 -9.161 1.00 59.38 83 SER A CA 1
ATOM 635 C C . SER A 1 83 ? -20.215 0.453 -9.919 1.00 59.38 83 SER A C 1
ATOM 637 O O . SER A 1 83 ? -20.493 -0.342 -10.809 1.00 59.38 83 SER A O 1
ATOM 639 N N . LYS A 1 84 ? -21.052 1.438 -9.577 1.00 55.47 84 LYS A N 1
ATOM 640 C CA . LYS A 1 84 ? -22.339 1.708 -10.214 1.00 55.47 84 LYS A CA 1
ATOM 641 C C . LYS A 1 84 ? -22.269 2.622 -11.439 1.00 55.47 84 LYS A C 1
ATOM 643 O O . LYS A 1 84 ? -23.304 2.806 -12.068 1.00 55.47 84 LYS A O 1
ATOM 648 N N . GLU A 1 85 ? -21.110 3.166 -11.806 1.00 50.19 85 GLU A N 1
ATOM 649 C CA . GLU A 1 85 ? -20.964 3.906 -13.069 1.00 50.19 85 GLU A CA 1
ATOM 650 C C . GLU A 1 85 ? -20.344 3.030 -14.166 1.00 50.19 85 GLU A C 1
ATOM 652 O O . GLU A 1 85 ? -19.199 3.200 -14.572 1.00 50.19 85 GLU A O 1
ATOM 657 N N . THR A 1 86 ? -21.132 2.080 -14.668 1.00 43.03 86 THR A N 1
ATOM 658 C CA . THR A 1 86 ? -21.000 1.597 -16.049 1.00 43.03 86 THR A CA 1
ATOM 659 C C . THR A 1 86 ? -21.814 2.519 -16.949 1.00 43.03 86 THR A C 1
ATOM 661 O O . THR A 1 86 ? -23.042 2.545 -16.841 1.00 43.03 86 THR A O 1
ATOM 664 N N . LYS A 1 87 ? -21.133 3.271 -17.818 1.00 36.94 87 LYS A N 1
ATOM 665 C CA . LYS A 1 87 ? -21.725 3.881 -19.012 1.00 36.94 87 LYS A CA 1
ATOM 666 C C . LYS A 1 87 ? -21.487 2.972 -20.210 1.00 36.94 87 LYS A C 1
ATOM 668 O O . LYS A 1 87 ? -20.359 2.442 -20.306 1.00 36.94 87 LYS A O 1
#

Foldseek 3Di:
DDPVVVVVVVVVVVVVVVVPVPPPPPPPPPPPVPPPPPDPPPPDWDWDWDWDQDPVQWIWIKIWIDDPVDIDIDIDPPDTHHPPDDD

Sequence (87 aa):
MNRAQRLTAILLAAACLAGLTGCALEPDSNTTSQPIKEAPSYRNHDLEYKTVELPDGRHIECIIFSYPKQGGLSCNWQHPTNSKETK

Secondary structure (DSSP, 8-state):
--HHHHHHHHHHHHHHHHTGGG------S------------STT-EEEEEEEE-TTSEEEEEEEEEETTEEEEEE-TTSPEETT---

Organism: NCBI:txid1690